Protein AF-A0AAP1WET6-F1 (afdb_monomer)

Sequence (98 aa):
SNQALQKVRWLLNAEKAGHTGSLDPLATGVLPLCFGEATKFSQYLLDADKGYETVMRMGITTTTGDAEGELLAERDVTVGRDDLEQALPRFRGDIEQV

Foldseek 3Di:
DVVVFVVVCVVVVAPDKDWLDDDDPPDDDDIDMATDPSVVVSVVSVPDDDDDDDDDDPQWDFPVRDPVGDTPGGDDDPDDPVNVVVVCVQVPDDDDDD

Solvent-accessible surface area (backbone atoms only — not comparable to full-atom values): 6544 Å² total; per-residue (Å²): 76,67,69,60,54,52,53,51,32,59,77,66,70,45,92,38,71,46,65,35,66,81,53,58,86,91,56,84,81,92,72,61,72,29,50,54,75,52,43,80,55,36,63,63,54,54,72,46,91,84,88,85,86,86,86,82,68,82,39,60,42,33,77,68,76,51,91,88,36,57,83,74,46,79,51,87,74,86,74,56,70,69,59,50,66,70,52,49,66,80,76,58,76,94,75,90,84,133

pLDDT: mean 96.03, std 1.64, range [90.31, 98.31]

Mean predicted aligned error: 3.45 Å

Organism: Escherichia coli (NCBI:txid562)

Nearest PDB structures (foldseek):
  1r3f-assembly1_A  TM=9.154E-01  e=3.275E-07  Escherichia coli
  1k8w-assembly1_A  TM=9.798E-01  e=6.076E-06  Escherichia coli
  1ze1-assembly3_C  TM=8.836E-01  e=2.565E-03  Thermotoga maritima
  1r3e-assembly1_A  TM=8.719E-01  e=2.938E-03  Thermotoga maritima

Secondary structure (DSSP, 8-state):
-HHHHHHHHHHTT-SSEEESSPPPTT--S---EEEGGGGGGHHHHHHS---------TTEEETTSSTTSPEEEE------HHHHHHHGGGGSSS----

Radius of gyration: 18.45 Å; Cα contacts (8 Å, |Δi|>4): 87; chains: 1; bounding box: 48×28×42 Å

InterPro domains:
  IPR002501 Pseudouridine synthase II, N-terminal [PF01509] (9-98)
  IPR014780 tRNA pseudouridine synthase II, TruB [PTHR13767] (1-98)
  IPR020103 Pseudouridine synthase, catalytic domain superfamily [SSF55120] (1-98)

Structure (mmCIF, N/CA/C/O backbone):
data_AF-A0AAP1WET6-F1
#
_entry.id   AF-A0AAP1WET6-F1
#
loop_
_atom_site.group_PDB
_atom_site.id
_atom_site.type_symbol
_atom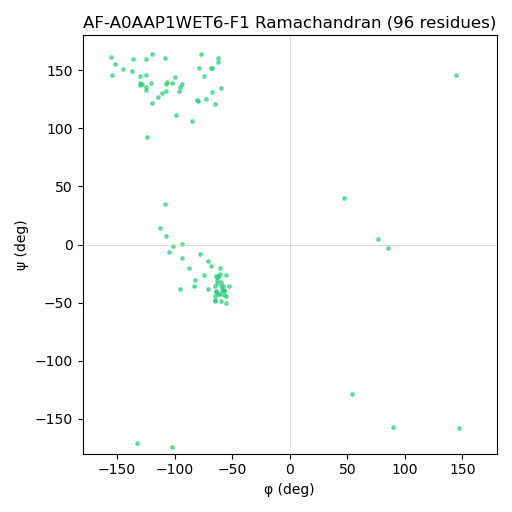_site.label_atom_id
_atom_site.label_alt_id
_atom_site.label_comp_id
_atom_site.label_asym_id
_atom_site.label_entity_id
_atom_site.label_seq_id
_atom_site.pdbx_PDB_ins_code
_atom_site.Cartn_x
_atom_site.Cartn_y
_atom_site.Cartn_z
_atom_site.occupancy
_atom_site.B_iso_or_equiv
_atom_site.auth_seq_id
_atom_site.auth_comp_id
_atom_site.auth_asym_id
_atom_site.auth_atom_id
_atom_site.pdbx_PDB_model_num
ATOM 1 N N . SER A 1 1 ? 7.584 -6.436 -1.075 1.00 91.88 1 SER A N 1
ATOM 2 C CA . SER A 1 1 ? 7.902 -5.850 -2.404 1.00 91.88 1 SER A CA 1
ATOM 3 C C . SER A 1 1 ? 9.356 -5.990 -2.858 1.00 91.88 1 SER A C 1
ATOM 5 O O . SER A 1 1 ? 9.602 -6.715 -3.818 1.00 91.88 1 SER A O 1
ATOM 7 N N . ASN A 1 2 ? 10.343 -5.371 -2.192 1.00 96.06 2 ASN A N 1
ATOM 8 C CA . ASN A 1 2 ? 11.743 -5.405 -2.659 1.00 96.06 2 ASN A CA 1
ATOM 9 C C . ASN A 1 2 ? 12.315 -6.830 -2.812 1.00 96.06 2 ASN A C 1
ATOM 11 O O . ASN A 1 2 ? 12.994 -7.116 -3.790 1.00 96.06 2 ASN A O 1
ATOM 15 N N . GLN A 1 3 ? 11.993 -7.756 -1.903 1.00 96.81 3 GLN A N 1
ATOM 16 C CA . GLN A 1 3 ? 12.436 -9.152 -2.020 1.00 96.81 3 GLN A CA 1
ATOM 17 C C . GLN A 1 3 ? 11.998 -9.799 -3.350 1.00 96.81 3 GLN A C 1
ATOM 19 O O . GLN A 1 3 ? 12.805 -10.455 -4.011 1.00 96.81 3 GLN A O 1
ATOM 24 N N . ALA A 1 4 ? 10.749 -9.573 -3.773 1.00 96.56 4 ALA A N 1
ATOM 25 C CA . ALA A 1 4 ? 10.233 -10.069 -5.047 1.00 96.56 4 ALA A CA 1
ATOM 26 C C . ALA A 1 4 ? 10.972 -9.428 -6.233 1.00 96.56 4 ALA A C 1
ATOM 28 O O . ALA A 1 4 ? 11.416 -10.142 -7.131 1.00 96.56 4 ALA A O 1
ATOM 29 N N . LEU A 1 5 ? 11.190 -8.107 -6.191 1.00 97.75 5 LEU A N 1
ATOM 30 C CA . LEU A 1 5 ? 11.989 -7.387 -7.189 1.00 97.75 5 LEU A CA 1
ATOM 31 C C . LEU A 1 5 ? 13.396 -7.986 -7.325 1.00 97.75 5 LEU A C 1
ATOM 33 O O . LEU A 1 5 ? 13.820 -8.280 -8.439 1.00 97.75 5 LEU A O 1
ATOM 37 N N . GLN A 1 6 ? 14.112 -8.194 -6.214 1.00 98.06 6 GLN A N 1
ATOM 38 C CA . GLN A 1 6 ? 15.480 -8.725 -6.247 1.00 98.06 6 GLN A CA 1
ATOM 39 C C . GLN A 1 6 ? 15.529 -10.145 -6.813 1.00 98.06 6 GLN A C 1
ATOM 41 O O . GLN A 1 6 ? 16.401 -10.453 -7.626 1.00 98.06 6 GLN A O 1
ATOM 46 N N . LYS A 1 7 ? 14.561 -10.993 -6.444 1.00 98.00 7 LYS A N 1
ATOM 47 C CA . LYS A 1 7 ? 14.448 -12.350 -6.986 1.00 98.00 7 LYS A CA 1
ATOM 48 C C . LYS A 1 7 ? 14.277 -12.331 -8.506 1.00 98.00 7 LYS A C 1
ATOM 50 O O . LYS A 1 7 ? 14.994 -13.040 -9.206 1.00 98.00 7 LYS A O 1
ATOM 55 N N . VAL A 1 8 ? 13.361 -11.511 -9.024 1.00 97.94 8 VAL A N 1
ATOM 56 C CA . VAL A 1 8 ? 13.105 -11.437 -10.472 1.00 97.94 8 VAL A CA 1
ATOM 57 C C . VAL A 1 8 ? 14.260 -10.760 -11.211 1.00 97.94 8 VAL A C 1
ATOM 59 O O . VAL A 1 8 ? 14.653 -11.228 -12.275 1.00 97.94 8 VAL A O 1
ATOM 62 N N . ARG A 1 9 ? 14.873 -9.720 -10.632 1.00 97.88 9 ARG A N 1
ATOM 63 C CA . ARG A 1 9 ? 16.080 -9.086 -11.183 1.00 97.88 9 ARG A CA 1
ATOM 64 C C . ARG A 1 9 ? 17.200 -10.105 -11.389 1.00 97.88 9 ARG A C 1
ATOM 66 O O . ARG A 1 9 ? 17.826 -10.096 -12.445 1.00 97.88 9 ARG A O 1
ATOM 73 N N . TRP A 1 10 ? 17.428 -10.980 -10.407 1.00 97.94 10 TRP A N 1
ATOM 74 C CA . TRP A 1 10 ? 18.407 -12.062 -10.515 1.00 97.94 10 TRP A CA 1
ATOM 75 C C . TRP A 1 10 ? 18.024 -13.078 -11.599 1.00 97.94 10 TRP A C 1
ATOM 77 O O . TRP A 1 10 ? 18.848 -13.375 -12.458 1.00 97.94 10 TRP A O 1
ATOM 87 N N . LEU A 1 11 ? 16.768 -13.546 -11.614 1.00 98.12 11 LEU A N 1
ATOM 88 C CA . LEU A 1 11 ? 16.274 -14.506 -12.615 1.00 98.12 11 LEU A CA 1
ATOM 89 C C . LEU A 1 11 ? 16.420 -14.001 -14.057 1.00 98.12 11 LEU A C 1
ATOM 91 O O . LEU A 1 11 ? 16.683 -14.791 -14.958 1.00 98.12 11 LEU A O 1
ATOM 95 N N . LEU A 1 12 ? 16.246 -12.697 -14.272 1.00 97.19 12 LEU A N 1
ATOM 96 C CA . LEU A 1 12 ? 16.342 -12.065 -15.589 1.00 97.19 12 LEU A CA 1
ATOM 97 C C . LEU A 1 12 ? 17.738 -11.505 -15.900 1.00 97.19 12 LEU A C 1
ATOM 99 O O . LEU A 1 12 ? 17.920 -10.909 -16.958 1.00 97.19 12 LEU A O 1
ATOM 103 N N . ASN A 1 13 ? 18.704 -11.655 -14.986 1.00 97.00 13 ASN A N 1
ATOM 104 C CA . ASN A 1 13 ? 20.031 -11.036 -15.060 1.00 97.00 13 ASN A CA 1
ATOM 105 C C . ASN A 1 13 ? 19.975 -9.533 -15.417 1.00 97.00 13 ASN A C 1
ATOM 107 O O . ASN A 1 13 ? 20.755 -9.026 -16.222 1.00 97.00 13 ASN A O 1
ATOM 111 N N . ALA A 1 14 ? 18.999 -8.818 -14.854 1.00 97.06 14 ALA A N 1
ATOM 112 C CA . ALA A 1 14 ? 18.760 -7.424 -15.195 1.00 97.06 14 ALA A CA 1
ATOM 113 C C . ALA A 1 14 ? 19.731 -6.503 -14.444 1.00 97.06 14 ALA A C 1
ATOM 115 O O . ALA A 1 14 ? 19.759 -6.472 -13.212 1.00 97.06 14 ALA A O 1
ATOM 116 N N . GLU A 1 15 ? 20.481 -5.681 -15.178 1.00 95.88 15 GLU A N 1
ATOM 117 C CA . GLU A 1 15 ? 21.421 -4.724 -14.580 1.00 95.88 15 GLU A CA 1
ATOM 118 C C . GLU A 1 15 ? 20.697 -3.693 -13.701 1.00 95.88 15 GLU A C 1
ATOM 120 O O . GLU A 1 15 ? 21.103 -3.447 -12.562 1.00 95.88 15 GLU A O 1
ATOM 125 N N . LYS A 1 16 ? 19.558 -3.176 -14.182 1.00 96.81 16 LYS A N 1
ATOM 126 C CA . LYS A 1 16 ? 18.709 -2.190 -13.500 1.00 96.81 16 LYS A CA 1
ATOM 127 C C . LYS A 1 16 ? 17.274 -2.699 -13.383 1.00 96.81 16 LYS A C 1
ATOM 129 O O . LYS A 1 16 ? 16.718 -3.190 -14.365 1.00 96.81 16 LYS A O 1
ATOM 134 N N . ALA A 1 17 ? 16.663 -2.543 -12.209 1.00 97.50 17 ALA A N 1
ATOM 135 C CA . ALA A 1 17 ? 15.260 -2.880 -11.987 1.00 97.50 17 ALA A CA 1
ATOM 136 C C . ALA A 1 17 ? 14.635 -2.011 -10.880 1.00 97.50 17 ALA A C 1
ATOM 138 O O . ALA A 1 17 ? 15.350 -1.522 -10.007 1.00 97.50 17 ALA A O 1
ATOM 139 N N . GLY A 1 18 ? 13.313 -1.842 -10.907 1.00 97.00 18 GLY A N 1
ATOM 140 C CA . GLY A 1 18 ? 12.529 -1.145 -9.882 1.00 97.00 18 GLY A CA 1
ATOM 141 C C . GLY A 1 18 ? 11.079 -1.632 -9.860 1.00 97.00 18 GLY A C 1
ATOM 142 O O . GLY A 1 18 ? 10.630 -2.238 -10.828 1.00 97.00 18 GLY A O 1
ATOM 143 N N . HIS A 1 19 ? 10.350 -1.391 -8.771 1.00 96.88 19 HIS A N 1
ATOM 144 C CA . HIS A 1 19 ? 8.903 -1.637 -8.691 1.00 96.88 19 HIS A CA 1
ATOM 145 C C . HIS A 1 19 ? 8.137 -0.307 -8.681 1.00 96.88 19 HIS A C 1
ATOM 147 O O . HIS A 1 19 ? 8.714 0.736 -8.378 1.00 96.88 19 HIS A O 1
ATOM 153 N N . THR A 1 20 ? 6.847 -0.326 -9.015 1.00 95.31 20 THR A N 1
ATOM 154 C CA . THR A 1 20 ? 6.046 0.900 -9.230 1.00 95.31 20 THR A CA 1
ATOM 155 C C . THR A 1 20 ? 5.029 1.169 -8.122 1.00 95.31 20 THR A C 1
ATOM 157 O O . THR A 1 20 ? 3.918 1.627 -8.371 1.00 95.31 20 THR A O 1
ATOM 160 N N . GLY A 1 21 ? 5.404 0.825 -6.896 1.00 92.62 21 GLY A N 1
ATOM 161 C CA . GLY A 1 21 ? 4.543 0.850 -5.715 1.00 92.62 21 GLY A CA 1
ATOM 162 C C . GLY A 1 21 ? 4.889 -0.301 -4.780 1.00 92.62 21 GLY A C 1
ATOM 163 O O . GLY A 1 21 ? 5.341 -1.353 -5.238 1.00 92.62 21 GLY A O 1
ATOM 164 N N . SER A 1 22 ? 4.764 -0.085 -3.476 1.00 94.00 22 SER A N 1
ATOM 165 C CA . SER A 1 22 ? 5.009 -1.119 -2.472 1.00 94.00 22 SER A CA 1
ATOM 166 C C . SER A 1 22 ? 3.692 -1.769 -2.073 1.00 94.00 22 SER A C 1
ATOM 168 O O . SER A 1 22 ? 2.735 -1.079 -1.759 1.00 94.00 22 SER A O 1
ATOM 170 N N . LEU A 1 23 ? 3.674 -3.096 -2.059 1.00 95.56 23 LEU A N 1
ATOM 171 C CA . LEU A 1 23 ? 2.760 -3.903 -1.260 1.00 95.56 23 LEU A CA 1
ATOM 172 C C . LEU A 1 23 ? 3.427 -4.272 0.069 1.00 95.56 23 LEU A C 1
ATOM 174 O O . LEU A 1 23 ? 4.619 -4.644 0.073 1.00 95.56 23 LEU A O 1
ATOM 178 N N . ASP A 1 24 ? 2.649 -4.187 1.144 1.00 94.25 24 ASP A N 1
ATOM 179 C CA . ASP A 1 24 ? 3.015 -4.666 2.477 1.00 94.25 24 ASP A CA 1
ATOM 180 C C . ASP A 1 24 ? 3.249 -6.185 2.475 1.00 94.25 24 ASP A C 1
ATOM 182 O O . ASP A 1 24 ? 2.760 -6.878 1.576 1.00 94.25 24 ASP A O 1
ATOM 186 N N . PRO A 1 25 ? 4.020 -6.735 3.431 1.00 92.19 25 PRO A N 1
ATOM 187 C CA . PRO A 1 25 ? 4.312 -8.170 3.486 1.00 92.19 25 PRO A CA 1
ATOM 188 C C . PRO A 1 25 ? 3.063 -9.056 3.596 1.00 92.19 25 PRO A C 1
ATOM 190 O O . PRO A 1 25 ? 3.008 -10.090 2.929 1.00 92.19 25 PRO A O 1
ATOM 193 N N . LEU A 1 26 ? 2.064 -8.630 4.376 1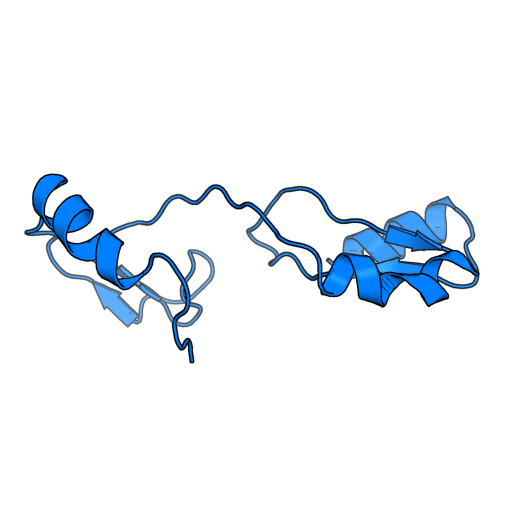.00 93.62 26 LEU A N 1
ATOM 194 C CA . LEU A 1 26 ? 0.758 -9.284 4.501 1.00 93.62 26 LEU A CA 1
ATOM 195 C C . LEU A 1 26 ? -0.043 -9.306 3.189 1.00 93.62 26 LEU A C 1
ATOM 197 O O . LEU A 1 26 ? -0.855 -10.207 2.963 1.00 93.62 26 LEU A O 1
ATOM 201 N N . ALA A 1 27 ? 0.143 -8.300 2.337 1.00 94.94 27 ALA A N 1
ATOM 202 C CA . ALA A 1 27 ? -0.662 -8.124 1.143 1.00 94.94 27 ALA A CA 1
ATOM 203 C C . ALA A 1 27 ? -0.226 -9.063 0.009 1.00 94.94 27 ALA A C 1
ATOM 205 O O . ALA A 1 27 ? 0.941 -9.420 -0.162 1.00 94.94 27 ALA A O 1
ATOM 206 N N . THR A 1 28 ? -1.187 -9.404 -0.845 1.00 95.50 28 THR A N 1
ATOM 207 C CA . THR A 1 28 ? -0.931 -10.058 -2.131 1.00 95.50 28 THR A CA 1
ATOM 208 C C . THR A 1 28 ? -1.556 -9.231 -3.246 1.00 95.50 28 THR A C 1
ATOM 210 O O . THR A 1 28 ? -2.429 -8.402 -2.997 1.00 95.50 28 THR A O 1
ATOM 213 N N . GLY A 1 29 ? -1.097 -9.424 -4.481 1.00 96.00 29 GLY A N 1
ATOM 214 C CA . GLY A 1 29 ? -1.665 -8.728 -5.629 1.00 96.00 29 GLY A CA 1
ATOM 215 C C . GLY A 1 29 ? -0.651 -8.427 -6.719 1.00 96.00 29 GLY A C 1
ATOM 216 O O . GLY A 1 29 ? 0.393 -9.074 -6.839 1.00 96.00 29 GLY A O 1
ATOM 217 N N . VAL A 1 30 ? -0.991 -7.435 -7.538 1.00 96.44 30 VAL A N 1
ATOM 218 C CA . VAL A 1 30 ? -0.184 -7.016 -8.683 1.00 96.44 30 VAL A CA 1
ATOM 219 C C . VAL A 1 30 ? 0.974 -6.138 -8.209 1.00 96.44 30 VAL A C 1
ATOM 221 O O . VAL A 1 30 ? 0.763 -5.094 -7.602 1.00 96.44 30 VAL A O 1
ATOM 224 N N . LEU A 1 31 ? 2.203 -6.539 -8.539 1.00 97.12 31 LEU A N 1
ATOM 225 C CA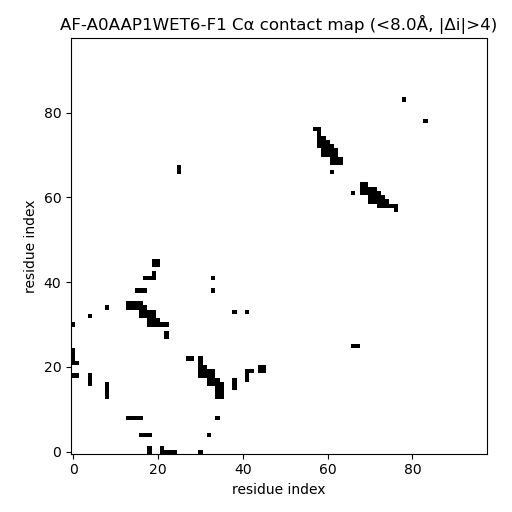 . LEU A 1 31 ? 3.422 -5.768 -8.285 1.00 97.12 31 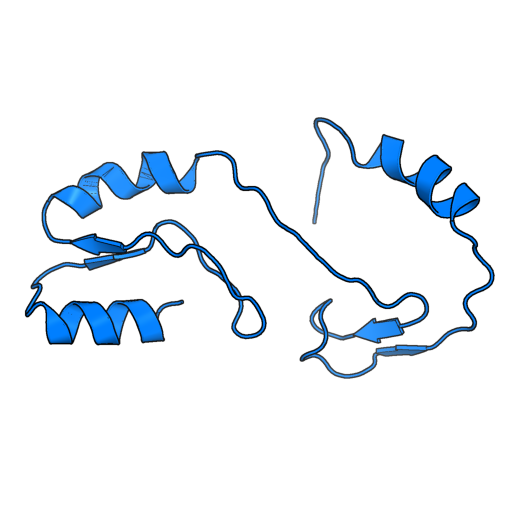LEU A CA 1
ATOM 226 C C . LEU A 1 31 ? 4.172 -5.553 -9.608 1.00 97.12 31 LEU A C 1
ATOM 228 O O . LE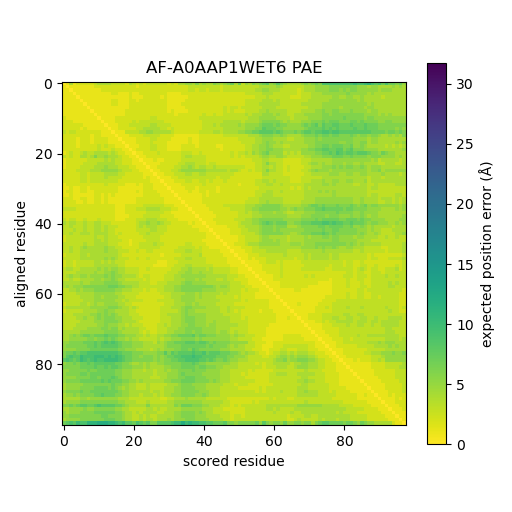U A 1 31 ? 4.959 -6.420 -10.003 1.00 97.12 31 LEU A O 1
ATOM 232 N N . PRO A 1 32 ? 3.944 -4.436 -10.323 1.00 96.69 32 PRO A N 1
ATOM 233 C CA . PRO A 1 32 ? 4.642 -4.181 -11.574 1.00 96.69 32 PRO A CA 1
ATOM 234 C C . PRO A 1 32 ? 6.134 -3.947 -11.325 1.00 96.69 32 PRO A C 1
ATOM 236 O O . PRO A 1 32 ? 6.527 -3.152 -10.465 1.00 96.69 32 PRO A O 1
ATOM 239 N N . LEU A 1 33 ? 6.963 -4.647 -12.098 1.00 97.38 33 LEU A N 1
ATOM 240 C CA . LEU A 1 33 ? 8.417 -4.530 -12.072 1.00 97.38 33 LEU A CA 1
ATOM 241 C C . LEU A 1 33 ? 8.901 -3.970 -13.411 1.00 97.38 33 LEU A C 1
ATOM 243 O O . LEU A 1 33 ? 8.591 -4.510 -14.473 1.00 97.38 33 LEU A O 1
ATOM 247 N N . CYS A 1 34 ? 9.685 -2.901 -13.360 1.00 97.62 34 CYS A N 1
ATOM 248 C CA . CYS A 1 34 ? 10.326 -2.290 -14.515 1.00 97.62 34 CYS A CA 1
ATOM 249 C C . CYS A 1 34 ? 11.800 -2.700 -14.568 1.00 97.62 34 CYS A C 1
ATOM 251 O O . CYS A 1 34 ? 12.485 -2.685 -13.546 1.00 97.62 34 CYS A O 1
ATOM 253 N N . PHE A 1 35 ? 12.312 -2.990 -15.765 1.00 97.56 35 PHE A N 1
ATOM 254 C CA . PHE A 1 35 ? 13.702 -3.400 -15.991 1.00 97.56 35 PHE A CA 1
ATOM 255 C C . PHE A 1 35 ? 14.386 -2.486 -17.010 1.00 97.56 35 PHE A C 1
ATOM 257 O O . PHE A 1 35 ? 13.746 -1.997 -17.942 1.00 97.56 35 PHE A O 1
ATOM 264 N N . GLY A 1 36 ? 15.687 -2.243 -16.835 1.00 96.75 36 GLY A N 1
ATOM 265 C CA . GLY A 1 36 ? 16.483 -1.420 -17.745 1.00 96.75 36 GLY A CA 1
ATOM 266 C C . GLY A 1 36 ? 15.869 -0.036 -17.969 1.00 96.75 36 GLY A C 1
ATOM 267 O O . GLY A 1 36 ? 15.505 0.666 -17.022 1.00 96.75 36 GLY A O 1
ATOM 268 N N . GLU A 1 37 ? 15.713 0.338 -19.234 1.00 97.31 37 GLU A N 1
ATOM 269 C CA . GLU A 1 37 ? 15.164 1.627 -19.661 1.00 97.31 37 GLU A CA 1
ATOM 270 C C . GLU A 1 37 ? 13.703 1.839 -19.251 1.00 97.31 37 GLU A C 1
ATOM 272 O O . GLU A 1 37 ? 13.310 2.975 -18.990 1.00 97.31 37 GLU A O 1
ATOM 277 N N . ALA A 1 38 ? 12.918 0.768 -19.079 1.00 96.56 38 ALA A N 1
ATOM 278 C CA . ALA A 1 38 ? 11.528 0.878 -18.632 1.00 96.56 38 ALA A CA 1
ATOM 279 C C . ALA A 1 38 ? 11.414 1.540 -17.247 1.00 96.56 38 ALA A C 1
ATOM 281 O O . ALA A 1 38 ? 10.411 2.178 -16.942 1.00 96.56 38 ALA A O 1
ATOM 282 N N . THR A 1 39 ? 12.463 1.454 -16.417 1.00 96.19 39 THR A N 1
ATOM 283 C CA . THR A 1 39 ? 12.508 2.138 -15.111 1.00 96.19 39 THR A CA 1
ATOM 284 C C . THR A 1 39 ? 12.409 3.660 -15.217 1.00 96.19 39 THR A C 1
ATOM 286 O O . THR A 1 39 ? 12.033 4.299 -14.246 1.00 96.19 39 THR A O 1
ATOM 289 N N . LYS A 1 40 ? 12.708 4.259 -16.378 1.00 95.69 40 LYS A N 1
ATOM 290 C CA . LYS A 1 40 ? 12.541 5.705 -16.606 1.00 95.69 40 LYS A CA 1
ATOM 291 C C . LYS A 1 40 ? 11.069 6.133 -16.633 1.00 95.69 40 LYS A C 1
ATOM 293 O O . LYS A 1 40 ? 10.780 7.309 -16.458 1.00 95.69 40 LYS A O 1
ATOM 298 N N . PHE A 1 41 ? 10.156 5.182 -16.826 1.00 93.62 41 PHE A N 1
ATOM 299 C CA . PHE A 1 41 ? 8.716 5.404 -16.947 1.00 93.62 41 PHE A CA 1
ATOM 300 C C . PHE A 1 41 ? 7.940 4.925 -15.709 1.00 93.62 41 PHE A C 1
ATOM 302 O O . PHE A 1 41 ? 6.711 4.932 -15.722 1.00 93.62 41 PHE A O 1
ATOM 309 N N . SER A 1 42 ? 8.623 4.516 -14.629 1.00 93.88 42 SER A N 1
ATOM 310 C CA . SER A 1 42 ? 7.962 3.989 -13.424 1.00 93.88 42 SER A CA 1
ATOM 311 C C . SER A 1 42 ? 7.031 5.003 -12.762 1.00 93.88 42 SER A C 1
ATOM 313 O O . SER A 1 42 ? 6.055 4.595 -12.138 1.00 93.88 42 SER A O 1
ATOM 315 N N . GLN A 1 43 ? 7.305 6.302 -12.930 1.00 93.31 43 GLN A N 1
ATOM 316 C CA . GLN A 1 43 ? 6.495 7.381 -12.367 1.00 93.31 43 GLN A CA 1
ATOM 317 C C . GLN A 1 43 ? 5.031 7.306 -12.822 1.00 93.31 43 GLN A C 1
ATOM 319 O O . GLN A 1 43 ? 4.137 7.414 -11.995 1.00 93.31 43 GLN A O 1
ATOM 324 N N . TYR A 1 44 ? 4.769 6.981 -14.092 1.00 94.19 44 TYR A N 1
ATOM 325 C CA . TYR A 1 44 ? 3.395 6.854 -14.594 1.00 94.19 44 TYR A CA 1
ATOM 326 C C . TYR A 1 44 ? 2.584 5.785 -13.854 1.00 94.19 44 TYR A C 1
ATOM 328 O O . TYR A 1 44 ? 1.392 5.954 -13.631 1.00 94.19 44 TYR A O 1
ATOM 336 N N . LEU A 1 45 ? 3.227 4.684 -13.459 1.00 93.38 45 LEU A N 1
ATOM 337 C CA . LEU A 1 45 ? 2.576 3.611 -12.705 1.00 93.38 45 LEU A CA 1
ATOM 338 C C . LEU A 1 45 ? 2.512 3.925 -11.200 1.00 93.38 45 LEU A C 1
ATOM 340 O O . LEU A 1 45 ? 1.557 3.530 -10.529 1.00 93.38 45 LEU A O 1
ATOM 344 N N . LEU A 1 46 ? 3.484 4.675 -10.674 1.00 94.31 46 LEU A N 1
ATOM 345 C CA . LEU A 1 46 ? 3.440 5.204 -9.307 1.00 94.31 46 LEU A CA 1
ATOM 346 C C . LEU A 1 46 ? 2.278 6.184 -9.107 1.00 94.31 46 LEU A C 1
ATOM 348 O O . LEU A 1 46 ? 1.670 6.150 -8.041 1.00 94.31 46 LEU A O 1
ATOM 352 N N . ASP A 1 47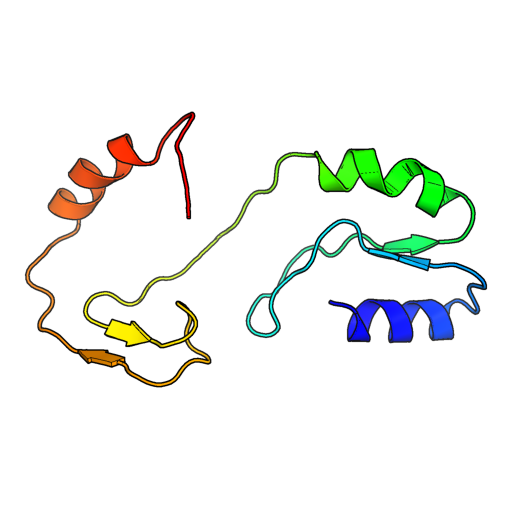 ? 1.907 6.940 -10.140 1.00 94.69 47 ASP A N 1
ATOM 353 C CA . ASP A 1 47 ? 0.804 7.913 -10.097 1.00 94.69 47 ASP A CA 1
ATOM 354 C C . ASP A 1 47 ? -0.543 7.345 -10.572 1.00 94.69 47 ASP A C 1
ATOM 356 O O . ASP A 1 47 ? -1.575 7.980 -10.390 1.00 94.69 47 ASP A O 1
ATOM 360 N N . ALA A 1 48 ? -0.557 6.152 -11.178 1.00 95.25 48 ALA A N 1
ATOM 361 C CA . ALA A 1 48 ? -1.789 5.522 -11.659 1.00 95.25 48 ALA A CA 1
ATOM 362 C C . ALA A 1 48 ? -2.776 5.213 -10.520 1.00 95.25 48 ALA A C 1
ATOM 364 O O . ALA A 1 48 ? -2.374 5.055 -9.372 1.00 95.25 48 ALA A O 1
ATOM 365 N N . ASP A 1 49 ? -4.052 5.022 -10.826 1.00 95.81 49 ASP A N 1
ATOM 366 C CA . ASP A 1 49 ? -5.010 4.551 -9.824 1.00 95.81 49 ASP A CA 1
ATOM 367 C C . ASP A 1 49 ? -4.721 3.104 -9.395 1.00 95.81 49 ASP A C 1
ATOM 369 O O . ASP A 1 49 ? -4.180 2.294 -10.157 1.00 95.81 49 ASP A O 1
ATOM 373 N N . LYS A 1 50 ? -5.093 2.765 -8.156 1.00 95.44 50 LYS A N 1
ATOM 374 C CA . LYS A 1 50 ? -4.991 1.405 -7.611 1.00 95.44 50 LYS A CA 1
ATOM 375 C C . LYS A 1 50 ? -6.324 0.974 -7.017 1.00 95.44 50 LYS A C 1
ATOM 377 O O . LYS A 1 50 ? -6.983 1.747 -6.328 1.00 95.44 50 LYS A O 1
ATOM 382 N N . GLY A 1 51 ? -6.693 -0.276 -7.276 1.00 95.75 51 GLY A N 1
ATOM 383 C CA . GLY A 1 51 ? -7.841 -0.935 -6.663 1.00 95.75 51 GLY A CA 1
ATOM 384 C C . GLY A 1 51 ? -7.377 -1.981 -5.658 1.00 95.75 51 GLY A C 1
ATOM 385 O O . GLY A 1 51 ? -6.440 -2.728 -5.937 1.00 95.75 51 GLY A O 1
ATOM 386 N N . TYR A 1 52 ? -8.050 -2.039 -4.512 1.00 96.38 52 TYR A N 1
ATOM 387 C CA . TYR A 1 52 ? -7.755 -2.986 -3.443 1.00 96.38 52 TYR A CA 1
ATOM 388 C C . TYR A 1 52 ? -9.033 -3.685 -2.994 1.00 96.38 52 TYR A C 1
ATOM 390 O O . TYR A 1 52 ? -10.100 -3.074 -2.938 1.00 96.38 52 TYR A O 1
ATOM 398 N N . GLU A 1 53 ? -8.897 -4.955 -2.633 1.00 97.31 53 GLU A N 1
ATOM 399 C CA . GLU A 1 53 ? -9.893 -5.696 -1.870 1.00 97.31 53 GLU A CA 1
ATOM 400 C C . GLU A 1 53 ? -9.308 -5.958 -0.482 1.00 97.31 53 GLU A C 1
ATOM 402 O O . GLU A 1 53 ? -8.157 -6.380 -0.357 1.00 97.31 53 GLU A O 1
ATOM 407 N N . THR A 1 54 ? -10.075 -5.654 0.563 1.00 94.56 54 THR A N 1
ATOM 408 C CA . THR A 1 54 ? -9.614 -5.756 1.948 1.00 94.56 54 THR A CA 1
ATOM 409 C C . THR A 1 54 ? -10.683 -6.370 2.837 1.00 94.56 54 THR A C 1
ATOM 411 O O . THR A 1 54 ? -11.882 -6.203 2.607 1.00 94.56 54 THR A O 1
ATOM 414 N N . VAL A 1 55 ? -10.232 -7.069 3.876 1.00 95.00 55 VAL A N 1
ATOM 415 C CA . VAL A 1 55 ? -11.075 -7.581 4.953 1.00 95.00 55 VAL A CA 1
ATOM 416 C C . VAL A 1 55 ? -10.588 -6.959 6.248 1.00 95.00 55 VAL A C 1
ATOM 418 O O . VAL A 1 55 ? -9.437 -7.130 6.639 1.00 95.00 55 VAL A O 1
ATOM 421 N N . MET A 1 56 ? -11.484 -6.252 6.927 1.00 93.12 56 MET A N 1
ATOM 422 C CA . MET A 1 56 ? -11.192 -5.604 8.200 1.00 93.12 56 MET A CA 1
ATOM 423 C C . MET A 1 56 ? -11.867 -6.357 9.342 1.00 93.12 56 MET A C 1
ATOM 425 O O . MET A 1 56 ? -13.020 -6.780 9.229 1.00 93.12 56 MET A O 1
ATOM 429 N N . ARG A 1 57 ? -11.165 -6.489 10.470 1.00 94.56 57 ARG A N 1
ATOM 430 C CA . ARG A 1 57 ? -11.741 -7.008 11.713 1.00 94.56 57 ARG A CA 1
ATOM 431 C C . ARG A 1 57 ? -12.117 -5.846 12.626 1.00 94.56 57 ARG A C 1
ATOM 433 O O . ARG A 1 57 ? -11.251 -5.156 13.152 1.00 94.56 57 ARG A O 1
ATOM 440 N N . MET A 1 58 ? -13.417 -5.654 12.824 1.00 95.31 58 MET A N 1
ATOM 441 C CA . MET A 1 58 ? -13.939 -4.625 13.724 1.00 95.31 58 MET A CA 1
ATOM 442 C C . MET A 1 58 ? -13.626 -4.949 15.190 1.00 95.31 58 MET A C 1
ATOM 444 O O . MET A 1 58 ? -13.523 -6.116 15.568 1.00 95.31 58 MET A O 1
ATOM 448 N N . GLY A 1 59 ? -13.511 -3.903 16.012 1.00 96.56 59 GLY A N 1
ATOM 449 C CA . GLY A 1 59 ? -13.298 -4.018 17.459 1.00 96.56 59 GLY A CA 1
ATOM 450 C C . GLY A 1 59 ? -11.839 -4.166 17.884 1.00 96.56 59 GLY A C 1
ATOM 451 O O . GLY A 1 59 ? -11.571 -4.168 19.079 1.00 96.56 59 GLY A O 1
ATOM 452 N N . ILE A 1 60 ? -10.896 -4.242 16.942 1.00 98.00 60 ILE A 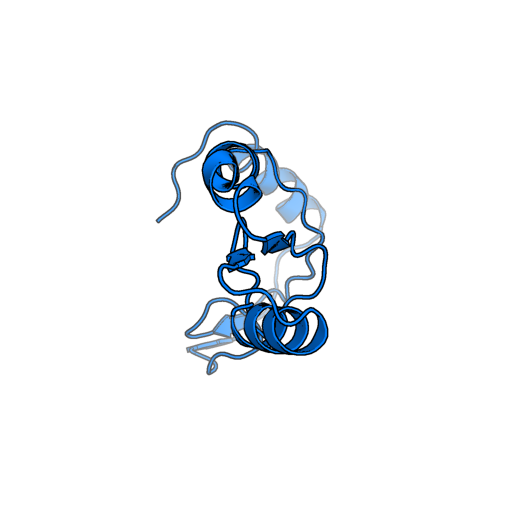N 1
ATOM 453 C CA . ILE A 1 60 ? -9.466 -4.405 17.219 1.00 98.00 60 ILE A CA 1
ATOM 454 C C . ILE A 1 60 ? -8.671 -3.234 16.648 1.00 98.00 60 ILE A C 1
ATOM 456 O O . ILE A 1 60 ? -8.913 -2.778 15.533 1.00 98.00 60 ILE A O 1
ATOM 460 N N . THR A 1 61 ? -7.688 -2.770 17.414 1.00 98.00 61 THR A N 1
ATOM 461 C CA . THR A 1 61 ? -6.662 -1.829 16.961 1.00 98.00 61 THR A CA 1
ATOM 462 C C . THR A 1 61 ? -5.290 -2.426 17.220 1.00 98.00 61 THR A C 1
ATOM 464 O O . THR A 1 61 ? -5.028 -2.909 18.322 1.00 98.00 61 THR A O 1
ATOM 467 N N . THR A 1 62 ? -4.414 -2.368 16.222 1.00 98.31 62 THR A N 1
ATOM 468 C CA . THR A 1 62 ? -3.035 -2.866 16.288 1.00 98.31 62 THR A CA 1
ATOM 469 C C . THR A 1 62 ? -2.033 -1.739 16.052 1.00 98.31 62 THR A C 1
ATOM 471 O O . THR A 1 62 ? -2.399 -0.665 15.572 1.00 98.31 62 THR A O 1
ATOM 474 N N . THR A 1 63 ? -0.763 -1.963 16.394 1.00 97.88 63 THR A N 1
ATOM 475 C CA . THR A 1 63 ? 0.316 -0.971 16.232 1.00 97.88 63 THR A CA 1
ATOM 476 C C . THR A 1 63 ? 0.598 -0.575 14.785 1.00 97.88 63 THR A C 1
ATOM 478 O O . THR A 1 63 ? 1.060 0.538 14.547 1.00 97.88 63 THR A O 1
ATOM 481 N N . THR A 1 64 ? 0.333 -1.463 13.828 1.00 96.19 64 THR A N 1
ATOM 482 C CA . THR A 1 64 ? 0.618 -1.276 12.395 1.00 96.19 64 THR A CA 1
ATOM 483 C C . THR A 1 64 ? -0.629 -0.974 11.569 1.00 96.19 64 THR A C 1
ATOM 485 O O . THR A 1 64 ? -0.516 -0.688 10.384 1.00 96.19 64 THR A O 1
ATOM 488 N N . GLY A 1 65 ? -1.823 -1.033 12.169 1.00 94.19 65 GLY A N 1
ATOM 489 C CA . GLY A 1 65 ? -3.087 -0.867 11.446 1.00 94.19 65 GLY A CA 1
ATOM 490 C C . GLY A 1 65 ? -3.513 -2.091 10.625 1.00 94.19 65 GLY A C 1
ATOM 491 O O . GLY A 1 65 ? -4.536 -2.035 9.946 1.00 94.19 65 GLY A O 1
ATOM 492 N N . ASP A 1 66 ? -2.779 -3.202 10.714 1.00 96.00 66 ASP A N 1
ATOM 493 C CA . ASP A 1 66 ? -3.087 -4.474 10.059 1.00 96.00 66 ASP A CA 1
ATOM 494 C C . ASP A 1 66 ? -2.968 -5.667 11.029 1.00 96.00 66 ASP A C 1
ATOM 496 O O . ASP A 1 66 ? -2.862 -5.501 12.247 1.00 96.00 66 ASP A O 1
ATOM 500 N N . ALA A 1 67 ? -3.034 -6.888 10.496 1.00 94.75 67 ALA A N 1
ATOM 501 C CA . ALA A 1 67 ? -2.987 -8.116 11.284 1.00 94.75 67 ALA A CA 1
ATOM 502 C C . ALA A 1 67 ? -1.575 -8.528 11.755 1.00 94.75 67 ALA A C 1
ATOM 504 O O . ALA A 1 67 ? -1.474 -9.483 12.524 1.00 94.75 67 ALA A O 1
ATOM 505 N N . GLU A 1 68 ? -0.504 -7.866 11.301 1.00 95.75 68 GLU A N 1
ATOM 506 C CA . GLU A 1 68 ? 0.879 -8.193 11.691 1.00 95.75 68 GLU A CA 1
ATOM 507 C C . GLU A 1 68 ? 1.317 -7.468 12.976 1.00 95.75 68 GLU A C 1
ATOM 509 O O . GLU A 1 68 ? 2.255 -7.906 13.645 1.00 95.75 68 GLU A O 1
ATOM 514 N N . GLY A 1 69 ? 0.643 -6.373 13.338 1.00 96.19 69 GLY A N 1
ATOM 515 C CA . GLY A 1 69 ? 0.962 -5.564 14.514 1.00 96.19 69 GLY A CA 1
ATOM 516 C C . GLY A 1 69 ? 0.502 -6.157 15.845 1.00 96.19 69 GLY A C 1
ATOM 517 O O . GLY A 1 69 ? -0.377 -7.014 15.927 1.00 96.19 69 GLY A O 1
ATOM 518 N N . GLU A 1 70 ? 1.064 -5.627 16.930 1.00 98.06 70 GLU A N 1
ATOM 519 C CA . GLU A 1 70 ? 0.665 -5.981 18.293 1.00 98.06 70 GLU A CA 1
ATOM 520 C C . GLU A 1 70 ? -0.685 -5.347 18.650 1.00 98.06 70 GLU A C 1
ATOM 522 O O . GLU A 1 70 ? -0.981 -4.221 18.242 1.00 98.06 70 GLU A O 1
ATOM 527 N N . LEU A 1 71 ? -1.502 -6.055 19.437 1.00 98.06 71 LEU A N 1
ATOM 528 C CA . LEU A 1 71 ? -2.801 -5.567 19.901 1.00 98.06 71 LEU A CA 1
ATOM 529 C C . LEU A 1 71 ? -2.625 -4.355 20.827 1.00 98.06 71 LEU A C 1
ATOM 531 O O . LEU A 1 71 ? -2.028 -4.461 21.895 1.00 98.06 71 LEU A O 1
ATOM 535 N N . LEU A 1 72 ? -3.210 -3.221 20.444 1.00 98.31 72 LEU A N 1
ATOM 536 C CA . LEU A 1 72 ? -3.277 -2.014 21.269 1.00 98.31 72 LEU A CA 1
ATOM 537 C C . LEU A 1 72 ? -4.588 -1.921 22.048 1.00 98.31 72 LEU A C 1
ATOM 539 O O . LEU A 1 72 ? -4.604 -1.459 23.188 1.00 98.31 72 LEU A O 1
ATOM 543 N N . ALA A 1 73 ? -5.697 -2.325 21.429 1.00 97.94 73 ALA A N 1
ATOM 544 C CA . ALA A 1 73 ? -7.013 -2.279 22.047 1.00 97.94 73 ALA A CA 1
ATOM 545 C C . ALA A 1 73 ? -7.956 -3.316 21.436 1.00 97.94 73 ALA A C 1
ATOM 547 O O . ALA A 1 73 ? -7.935 -3.551 20.227 1.00 97.94 73 ALA A O 1
ATOM 548 N N . GLU A 1 74 ? -8.832 -3.858 22.278 1.00 98.12 74 GLU A N 1
ATOM 549 C CA . GLU A 1 74 ? -9.963 -4.694 21.883 1.00 98.12 74 GLU A CA 1
ATOM 550 C C . GLU A 1 74 ? -11.237 -4.175 22.559 1.00 98.12 74 GLU A C 1
ATOM 552 O O . GLU A 1 74 ? -11.211 -3.768 23.725 1.00 98.12 74 GLU A O 1
ATOM 557 N N . ARG A 1 75 ? -12.339 -4.117 21.809 1.00 97.56 75 ARG A N 1
ATOM 558 C CA . ARG A 1 75 ? -13.646 -3.637 22.270 1.00 97.56 75 ARG A CA 1
ATOM 559 C C . ARG A 1 75 ? -14.765 -4.425 21.605 1.00 97.56 75 ARG A C 1
ATOM 561 O O . ARG A 1 75 ? -14.636 -4.838 20.452 1.00 97.56 75 ARG A O 1
ATOM 568 N N . ASP A 1 76 ? -15.886 -4.539 22.309 1.00 97.56 76 ASP A N 1
ATOM 569 C CA . ASP A 1 76 ? -17.095 -5.141 21.758 1.00 97.56 76 ASP A CA 1
ATOM 570 C C . ASP A 1 76 ? -17.575 -4.377 20.519 1.00 97.56 76 ASP A C 1
ATOM 572 O O . ASP A 1 76 ? -17.650 -3.143 20.500 1.00 97.56 76 ASP A O 1
ATOM 576 N N . VAL A 1 77 ? -17.920 -5.127 19.473 1.00 97.06 77 VAL A N 1
ATOM 577 C CA . VAL A 1 77 ? -18.478 -4.571 18.240 1.00 97.06 77 VAL A CA 1
ATOM 578 C C . VAL A 1 77 ? -19.980 -4.409 18.423 1.00 97.06 77 VAL A C 1
ATOM 580 O O . VAL A 1 77 ? -20.727 -5.383 18.416 1.00 97.06 77 VAL A O 1
ATOM 583 N N . THR A 1 78 ? -20.419 -3.165 18.583 1.00 96.12 78 THR A N 1
ATOM 584 C CA . THR A 1 78 ? -21.836 -2.812 18.770 1.00 96.12 78 THR A CA 1
ATOM 585 C C . THR A 1 78 ? -22.503 -2.270 17.505 1.00 96.12 78 THR A C 1
ATOM 587 O O . THR A 1 78 ? -23.692 -1.966 17.532 1.00 96.12 78 THR A O 1
ATOM 590 N N . VAL A 1 79 ? -21.750 -2.147 16.408 1.00 95.06 79 VAL A N 1
ATOM 591 C CA . VAL A 1 79 ? -22.217 -1.613 15.120 1.00 95.06 79 VAL A CA 1
ATOM 592 C C . VAL A 1 79 ? -22.553 -2.730 14.136 1.00 95.06 79 VAL A C 1
ATOM 594 O O . VAL A 1 79 ? -21.884 -3.765 14.096 1.00 95.06 79 VAL A O 1
ATOM 597 N N . GLY A 1 80 ? -23.589 -2.508 13.331 1.00 94.62 80 GLY A N 1
ATOM 598 C CA . GLY A 1 80 ? -24.020 -3.397 12.261 1.00 94.62 80 GLY A CA 1
ATOM 599 C C . GLY A 1 80 ? -23.596 -2.918 10.873 1.00 94.62 80 GLY A C 1
ATOM 600 O O . GLY A 1 80 ? -22.890 -1.925 10.698 1.00 94.62 80 GLY A O 1
ATOM 601 N N . ARG A 1 81 ? -24.068 -3.634 9.847 1.00 93.94 81 ARG A N 1
ATOM 602 C CA . ARG A 1 81 ? -23.810 -3.283 8.444 1.00 93.94 81 ARG A CA 1
ATOM 603 C C . ARG A 1 81 ? -24.362 -1.904 8.077 1.00 93.94 81 ARG A C 1
ATOM 605 O O . ARG A 1 81 ? -23.677 -1.149 7.397 1.00 93.94 81 ARG A O 1
ATOM 612 N N . ASP A 1 82 ? -25.568 -1.581 8.529 1.00 97.00 82 ASP A N 1
ATOM 613 C CA . ASP A 1 82 ? -26.228 -0.321 8.171 1.00 97.00 82 ASP A CA 1
ATOM 614 C C . ASP A 1 82 ? -25.470 0.894 8.722 1.00 97.00 82 ASP A C 1
ATOM 616 O O . ASP A 1 82 ? -25.361 1.911 8.038 1.00 97.00 82 ASP A O 1
ATOM 620 N N . ASP A 1 83 ? -24.874 0.767 9.911 1.00 96.25 83 ASP A N 1
ATOM 621 C CA . ASP A 1 83 ? -24.019 1.805 10.496 1.00 96.25 83 ASP A CA 1
ATOM 622 C C . ASP A 1 83 ? -22.761 2.038 9.642 1.00 96.25 83 ASP A C 1
ATOM 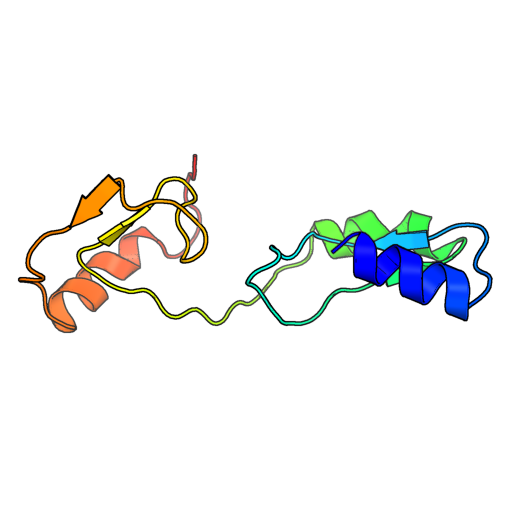624 O O . ASP A 1 83 ? -22.357 3.181 9.415 1.00 96.25 83 ASP A O 1
ATOM 628 N N . LEU A 1 84 ? -22.157 0.961 9.120 1.00 92.75 84 LEU A N 1
ATOM 629 C CA . LEU A 1 84 ? -21.004 1.050 8.219 1.00 92.75 84 LEU A CA 1
ATOM 630 C C . LEU A 1 84 ? -21.376 1.728 6.898 1.00 92.75 84 LEU A C 1
ATOM 632 O O . LEU A 1 84 ? -20.692 2.661 6.479 1.00 92.75 84 LEU A O 1
ATOM 636 N N . GLU A 1 85 ? -22.471 1.311 6.261 1.00 95.56 85 GLU A N 1
ATOM 637 C CA . GLU A 1 85 ? -22.928 1.893 4.990 1.00 95.56 85 GLU A CA 1
ATOM 638 C C . GLU A 1 85 ? -23.222 3.397 5.116 1.00 95.56 85 GLU A C 1
ATOM 640 O O . GLU A 1 85 ? -22.974 4.158 4.180 1.00 95.56 85 GLU A O 1
ATOM 645 N N . GLN A 1 86 ? -23.684 3.850 6.287 1.00 97.19 86 GLN A N 1
ATOM 646 C CA . GLN A 1 86 ? -23.889 5.271 6.584 1.00 97.19 86 GLN A CA 1
ATOM 647 C C . GLN A 1 86 ? -22.581 6.044 6.825 1.00 97.19 86 GLN A C 1
ATOM 649 O O . GLN A 1 86 ? -22.536 7.255 6.594 1.00 97.19 86 GLN A O 1
ATOM 654 N N . ALA A 1 87 ? -21.514 5.376 7.272 1.00 95.62 87 ALA A N 1
ATOM 655 C CA . ALA A 1 87 ? -20.211 5.994 7.517 1.00 95.62 87 ALA A CA 1
ATOM 656 C C . ALA A 1 87 ? -19.354 6.119 6.243 1.00 95.62 87 ALA A C 1
ATOM 658 O O . ALA A 1 87 ? -18.655 7.121 6.069 1.00 95.62 87 ALA A O 1
ATOM 659 N N . LEU A 1 88 ? -19.440 5.142 5.331 1.00 95.25 88 LEU A N 1
ATOM 660 C CA . LEU A 1 88 ? -18.637 5.072 4.102 1.00 95.25 88 LEU A CA 1
ATOM 661 C C . LEU A 1 88 ? -18.665 6.326 3.206 1.00 95.25 88 LEU A C 1
ATOM 663 O O . LEU A 1 88 ? -17.620 6.634 2.635 1.00 95.25 88 LEU A O 1
ATOM 667 N N . PRO A 1 89 ? -19.774 7.086 3.058 1.00 97.25 89 PRO A N 1
ATOM 668 C CA . PRO A 1 89 ? -19.792 8.288 2.225 1.00 97.25 89 PRO A CA 1
ATOM 669 C C . PRO A 1 89 ? -18.728 9.329 2.589 1.00 97.25 89 PRO A C 1
ATOM 671 O O . PRO A 1 89 ? -18.301 10.071 1.714 1.00 97.25 89 PRO A O 1
ATOM 674 N N . ARG A 1 90 ? -18.268 9.366 3.847 1.00 96.69 90 ARG A N 1
ATOM 675 C CA . ARG A 1 90 ? -17.217 10.292 4.305 1.00 96.69 90 ARG A CA 1
ATOM 676 C C . ARG A 1 90 ? -15.823 9.953 3.768 1.00 96.69 90 ARG A C 1
ATOM 678 O O . ARG A 1 90 ? -14.933 10.784 3.860 1.00 96.69 90 ARG A O 1
ATOM 685 N N . PHE A 1 91 ? -15.651 8.749 3.227 1.00 96.12 91 PHE A N 1
ATOM 686 C CA . PHE A 1 91 ? -14.395 8.229 2.683 1.00 96.12 91 PHE A CA 1
ATOM 687 C C . PHE A 1 91 ? -14.455 8.040 1.157 1.00 96.12 91 PHE A C 1
ATOM 689 O O . PHE A 1 91 ? -13.628 7.336 0.585 1.00 96.12 91 PHE A O 1
ATOM 696 N N . ARG A 1 92 ? -15.466 8.612 0.488 1.00 95.94 92 ARG A N 1
ATOM 697 C CA . ARG A 1 92 ? -15.627 8.557 -0.972 1.00 95.94 92 ARG A CA 1
ATOM 698 C C . ARG A 1 92 ? -15.317 9.927 -1.575 1.00 95.94 92 ARG A C 1
ATOM 700 O O . ARG A 1 92 ? -15.881 10.923 -1.136 1.00 95.94 92 ARG A O 1
ATOM 707 N N . GLY A 1 93 ? -14.502 9.946 -2.628 1.00 96.06 93 GLY A N 1
ATOM 708 C CA . GLY A 1 93 ? -14.013 11.179 -3.254 1.00 96.06 93 GLY A CA 1
ATOM 709 C C . GLY A 1 93 ? -12.708 11.659 -2.621 1.00 96.06 93 GLY A C 1
ATOM 710 O O . GLY A 1 93 ? -11.982 10.862 -2.029 1.00 96.06 93 GLY A O 1
ATOM 711 N N . ASP A 1 94 ? -12.419 12.949 -2.760 1.00 97.19 94 ASP A N 1
ATOM 712 C CA . ASP A 1 94 ? -11.186 13.539 -2.239 1.00 97.19 94 ASP A CA 1
ATOM 713 C C . ASP A 1 94 ? -11.246 13.652 -0.711 1.00 97.19 94 ASP A C 1
ATOM 715 O O . ASP A 1 94 ? -12.174 14.245 -0.152 1.00 97.19 94 ASP A O 1
ATOM 719 N N . ILE A 1 95 ? -10.244 13.084 -0.038 1.00 97.44 95 ILE A N 1
ATOM 720 C CA . ILE A 1 95 ? -10.105 13.098 1.421 1.00 97.44 95 ILE A CA 1
ATOM 721 C C . ILE A 1 95 ? -8.667 13.413 1.825 1.00 97.44 95 ILE A C 1
ATOM 723 O O . ILE A 1 95 ? -7.728 13.212 1.055 1.00 97.44 95 ILE A O 1
ATOM 727 N N . GLU A 1 96 ? -8.495 13.855 3.066 1.00 97.00 96 GLU A N 1
ATOM 728 C CA . GLU A 1 96 ? -7.187 13.921 3.712 1.00 97.00 96 GLU A CA 1
ATOM 729 C C . GLU A 1 96 ? -6.965 12.662 4.558 1.00 97.00 96 GLU A C 1
ATOM 731 O O . GLU A 1 96 ? -7.857 12.222 5.287 1.00 97.00 96 GLU A O 1
ATOM 736 N N . GLN A 1 97 ? -5.766 12.088 4.466 1.00 95.31 97 GLN A N 1
ATOM 737 C CA . 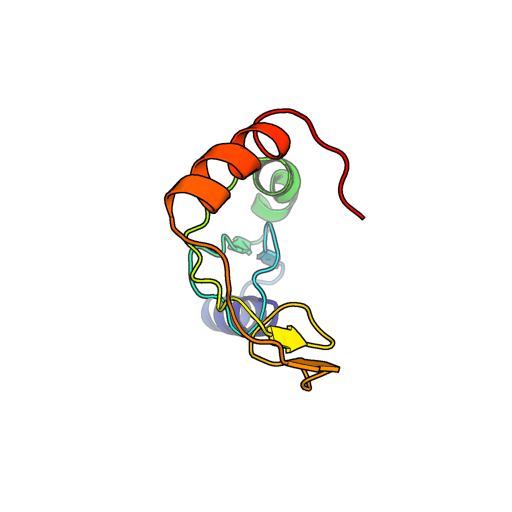GLN A 1 97 ? -5.331 10.928 5.240 1.00 95.31 97 GLN A CA 1
ATOM 738 C C . GLN A 1 97 ? -3.969 11.237 5.872 1.00 95.31 97 GLN A C 1
ATOM 740 O O . GLN A 1 97 ? -3.118 11.847 5.222 1.00 95.31 97 GLN A O 1
ATOM 745 N N . VAL A 1 98 ? -3.789 10.833 7.134 1.00 90.31 98 VAL A N 1
ATOM 746 C CA . VAL A 1 98 ? -2.531 10.958 7.896 1.00 90.31 98 VAL A CA 1
ATOM 747 C C . VAL A 1 98 ? -1.750 9.657 7.824 1.00 90.31 98 VAL A C 1
ATOM 749 O O . VAL A 1 98 ? -2.396 8.595 7.980 1.00 90.31 98 VAL A O 1
#